Protein AF-A0A914PZ27-F1 (afdb_monomer_lite)

Structure (mmCIF, N/CA/C/O backbone):
data_AF-A0A914PZ27-F1
#
_entry.id   AF-A0A914PZ27-F1
#
loop_
_atom_site.group_PDB
_atom_site.id
_atom_site.type_symbol
_atom_site.label_atom_id
_atom_site.label_alt_id
_atom_site.label_comp_id
_atom_site.label_asym_id
_atom_site.label_entity_id
_atom_site.label_seq_id
_atom_site.pdbx_PDB_ins_code
_atom_site.Cartn_x
_atom_site.Cartn_y
_atom_site.Cartn_z
_atom_site.occupancy
_atom_site.B_iso_or_equiv
_atom_site.auth_seq_id
_atom_site.auth_comp_id
_atom_site.auth_asym_id
_atom_site.auth_atom_id
_atom_site.pdbx_PDB_model_num
ATOM 1 N N . MET A 1 1 ? -8.676 -19.168 5.636 1.00 45.59 1 MET A N 1
ATOM 2 C CA . MET A 1 1 ? -9.574 -18.968 4.469 1.00 45.59 1 MET A CA 1
ATOM 3 C C . MET A 1 1 ? -9.479 -17.538 3.913 1.00 45.59 1 MET A C 1
ATOM 5 O O . MET A 1 1 ? -9.999 -17.295 2.833 1.00 45.59 1 MET A O 1
ATOM 9 N N . GLU A 1 2 ? -8.769 -16.621 4.586 1.00 51.47 2 GLU A N 1
ATOM 10 C CA . GLU A 1 2 ? -8.581 -15.222 4.161 1.00 51.47 2 GLU A CA 1
ATOM 11 C C . GLU A 1 2 ? -7.477 -15.022 3.105 1.00 51.47 2 GLU A C 1
ATOM 13 O O . GLU A 1 2 ? -7.651 -14.192 2.216 1.00 51.47 2 GLU A O 1
ATOM 18 N N . ASP A 1 3 ? -6.426 -15.851 3.089 1.00 53.69 3 ASP A N 1
ATOM 19 C CA . ASP A 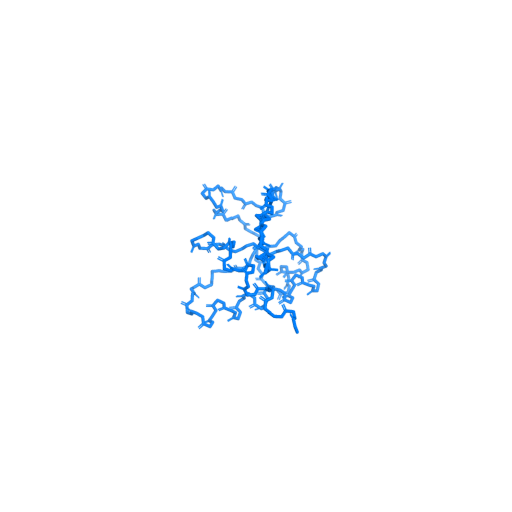1 3 ? -5.291 -15.705 2.150 1.00 53.69 3 ASP A CA 1
ATOM 20 C C . ASP A 1 3 ? -5.671 -15.762 0.665 1.00 53.69 3 ASP A C 1
ATOM 22 O O . ASP A 1 3 ? -5.062 -15.100 -0.178 1.00 53.69 3 ASP A O 1
ATOM 26 N N . LYS A 1 4 ? -6.707 -16.536 0.314 1.00 55.12 4 LYS A N 1
ATOM 27 C CA . LYS A 1 4 ? -7.147 -16.653 -1.085 1.00 55.12 4 LYS A CA 1
ATOM 28 C C . LYS A 1 4 ? -7.779 -15.367 -1.615 1.00 55.12 4 LYS A C 1
ATOM 30 O O . LYS A 1 4 ? -7.649 -15.103 -2.805 1.00 55.12 4 LYS A O 1
ATOM 35 N N . LYS A 1 5 ? -8.428 -14.564 -0.762 1.00 61.34 5 LYS A N 1
ATOM 36 C CA . LYS A 1 5 ? -9.054 -13.305 -1.196 1.00 61.34 5 LYS A CA 1
ATOM 37 C C . LYS A 1 5 ? -8.007 -12.253 -1.546 1.00 61.34 5 LYS A C 1
ATOM 39 O O . LYS A 1 5 ? -8.125 -11.623 -2.589 1.00 61.34 5 LYS A O 1
ATOM 44 N N . LEU A 1 6 ? -6.951 -12.137 -0.740 1.00 60.03 6 LEU A N 1
ATOM 45 C CA . LEU A 1 6 ? -5.862 -11.195 -1.004 1.00 60.03 6 LEU A CA 1
ATOM 46 C C . LEU A 1 6 ? -5.111 -11.548 -2.298 1.00 60.03 6 LEU A C 1
ATOM 48 O O . LEU A 1 6 ? -4.828 -10.678 -3.118 1.00 60.03 6 LEU A O 1
ATOM 52 N N . GLY A 1 7 ? -4.842 -12.840 -2.518 1.00 59.16 7 GLY A N 1
ATOM 53 C CA . GLY A 1 7 ? -4.182 -13.314 -3.736 1.00 59.16 7 GLY A CA 1
ATOM 54 C C . GLY A 1 7 ? -4.986 -13.066 -5.019 1.00 59.16 7 GLY A C 1
ATOM 55 O O . GLY A 1 7 ? -4.394 -12.800 -6.065 1.00 59.16 7 GLY A O 1
ATOM 56 N N . GLU A 1 8 ? -6.320 -13.130 -4.962 1.00 58.72 8 GLU A N 1
ATOM 57 C CA . GLU A 1 8 ? -7.175 -12.790 -6.108 1.00 58.72 8 GLU A CA 1
ATOM 58 C C . GLU A 1 8 ? -7.325 -11.276 -6.305 1.00 58.72 8 GLU A C 1
ATOM 60 O O . GLU A 1 8 ? -7.250 -10.819 -7.445 1.00 58.72 8 GLU A O 1
ATOM 65 N N . GLU A 1 9 ? -7.416 -10.489 -5.228 1.00 54.88 9 GLU A N 1
ATOM 66 C CA . GLU A 1 9 ? -7.431 -9.020 -5.307 1.00 54.88 9 GLU A CA 1
ATOM 67 C C . GLU A 1 9 ? -6.151 -8.459 -5.944 1.00 54.88 9 GLU A C 1
ATOM 69 O O . GLU A 1 9 ? -6.229 -7.536 -6.760 1.00 54.88 9 GLU A O 1
ATOM 74 N N . LEU A 1 10 ? -4.984 -9.044 -5.643 1.00 55.78 10 LEU A N 1
ATOM 75 C CA . LEU A 1 10 ? -3.711 -8.674 -6.269 1.00 55.78 10 LEU A CA 1
ATOM 76 C C . LEU A 1 10 ? -3.699 -8.991 -7.773 1.00 55.78 10 LEU A C 1
ATOM 78 O O . LEU A 1 10 ? -3.188 -8.198 -8.563 1.00 55.78 10 LEU A O 1
ATOM 82 N N . LYS A 1 11 ? -4.308 -10.103 -8.206 1.00 55.19 11 LYS A N 1
ATOM 83 C CA . LYS A 1 11 ? -4.374 -10.468 -9.633 1.00 55.19 11 LYS A CA 1
ATOM 84 C C . LYS A 1 11 ? -5.254 -9.528 -10.454 1.00 55.19 11 LYS A C 1
ATOM 86 O O . LYS A 1 11 ? -4.944 -9.296 -11.617 1.00 55.19 11 LYS A O 1
ATOM 91 N N . THR A 1 12 ? -6.334 -8.997 -9.881 1.00 46.69 12 THR A N 1
ATOM 92 C CA . THR A 1 12 ? -7.282 -8.140 -10.615 1.00 46.69 12 THR A CA 1
ATOM 93 C C . THR A 1 12 ? -6.922 -6.654 -10.605 1.00 46.69 12 THR A C 1
ATOM 95 O O . THR A 1 12 ? -7.400 -5.929 -11.472 1.00 46.69 12 THR A O 1
ATOM 98 N N . HIS A 1 13 ? -6.088 -6.187 -9.666 1.00 52.12 13 HIS A N 1
ATOM 99 C CA . HIS A 1 13 ? -5.779 -4.755 -9.502 1.00 52.12 13 HIS A CA 1
ATOM 100 C C . HIS A 1 13 ? -4.324 -4.365 -9.807 1.00 52.12 13 HIS A C 1
ATOM 102 O O . HIS A 1 13 ? -3.975 -3.192 -9.679 1.00 52.12 13 HIS A O 1
ATOM 108 N N . THR A 1 14 ? -3.469 -5.305 -10.223 1.00 50.62 14 THR A N 1
ATOM 109 C CA . THR A 1 14 ? -2.091 -4.979 -10.622 1.00 50.62 14 THR A CA 1
ATOM 110 C C . THR A 1 14 ? -2.089 -4.342 -12.010 1.00 50.62 14 THR A C 1
ATOM 112 O O . THR A 1 14 ? -2.155 -5.031 -13.027 1.00 50.62 14 THR A O 1
ATOM 115 N N . TYR A 1 15 ? -1.998 -3.013 -12.062 1.00 51.62 15 TYR A N 1
ATOM 116 C CA . TYR A 1 15 ? -1.684 -2.298 -13.296 1.00 51.62 15 TYR A CA 1
ATOM 117 C C . TYR A 1 15 ? -0.167 -2.159 -13.396 1.00 51.62 15 TYR A C 1
ATOM 119 O O . TYR A 1 15 ? 0.419 -1.329 -12.703 1.00 51.62 15 TYR A O 1
ATOM 127 N N . ALA A 1 16 ? 0.431 -2.994 -14.250 1.00 55.41 16 ALA A N 1
ATOM 128 C CA . ALA A 1 16 ? 1.840 -3.051 -14.655 1.00 55.41 16 ALA A CA 1
ATOM 129 C C . ALA A 1 16 ? 2.893 -3.092 -13.521 1.00 55.41 16 ALA A C 1
ATOM 131 O O . ALA A 1 16 ? 3.582 -4.097 -13.413 1.00 55.41 16 ALA A O 1
ATOM 132 N N . ASP A 1 17 ? 2.975 -2.081 -12.646 1.00 66.75 17 ASP A N 1
ATOM 133 C CA . ASP A 1 17 ? 4.042 -1.913 -11.647 1.00 66.75 17 ASP A CA 1
ATOM 134 C C . ASP A 1 17 ? 3.552 -1.463 -10.248 1.00 66.75 17 ASP A C 1
ATOM 136 O O . ASP A 1 17 ? 4.355 -1.370 -9.314 1.00 66.75 17 ASP A O 1
ATOM 140 N N . ASN A 1 18 ? 2.262 -1.138 -10.071 1.00 73.19 18 ASN A N 1
ATOM 141 C CA . ASN A 1 18 ? 1.738 -0.581 -8.816 1.00 73.19 18 ASN A CA 1
ATOM 142 C C . ASN A 1 18 ? 0.538 -1.373 -8.284 1.00 73.19 18 ASN A C 1
ATOM 144 O O . ASN A 1 18 ? -0.401 -1.666 -9.022 1.00 73.19 18 ASN A O 1
ATOM 148 N N . GLY A 1 19 ? 0.562 -1.678 -6.985 1.00 77.81 19 GLY A N 1
ATOM 149 C CA . GLY A 1 19 ? -0.554 -2.266 -6.249 1.00 77.81 19 GLY A CA 1
ATOM 150 C C . GLY A 1 19 ? -1.103 -1.276 -5.227 1.00 77.81 19 GLY A C 1
ATOM 151 O O . GLY A 1 19 ? -0.337 -0.565 -4.576 1.00 77.81 19 GLY A O 1
ATOM 152 N N . ALA A 1 20 ? -2.425 -1.231 -5.082 1.00 82.00 20 ALA A N 1
ATOM 153 C CA . ALA A 1 20 ? -3.094 -0.475 -4.032 1.00 82.00 20 ALA A CA 1
ATOM 154 C C . ALA A 1 20 ? -3.866 -1.434 -3.136 1.00 82.00 20 ALA A C 1
ATOM 156 O O . ALA A 1 20 ? -4.585 -2.304 -3.623 1.00 82.00 20 ALA A O 1
ATOM 157 N N . VAL A 1 21 ? -3.720 -1.255 -1.826 1.00 83.00 21 VAL A N 1
ATOM 158 C CA . VAL A 1 21 ? -4.387 -2.093 -0.837 1.00 83.00 21 VAL A CA 1
ATOM 159 C C . VAL A 1 21 ? -5.166 -1.209 0.119 1.00 83.00 21 VAL A C 1
ATOM 161 O O . VAL A 1 21 ? -4.645 -0.222 0.639 1.00 83.00 21 VAL A O 1
ATOM 164 N N . LYS A 1 22 ? -6.435 -1.555 0.332 1.00 85.38 22 LYS A N 1
ATOM 165 C CA . LYS A 1 22 ? -7.303 -0.874 1.289 1.00 85.38 22 LYS A CA 1
ATOM 166 C C . LYS A 1 22 ? -7.211 -1.566 2.648 1.00 85.38 22 LYS A C 1
ATOM 168 O O . LYS A 1 22 ? -7.238 -2.796 2.726 1.00 85.38 22 LYS A O 1
ATOM 173 N N . ALA A 1 23 ? -7.166 -0.761 3.698 1.00 88.69 23 ALA A N 1
ATOM 174 C CA . ALA A 1 23 ? -7.272 -1.188 5.084 1.00 88.69 23 ALA A CA 1
ATOM 175 C C . ALA A 1 23 ? -8.128 -0.183 5.863 1.00 88.69 23 ALA A C 1
ATOM 177 O O . ALA A 1 23 ? -8.191 0.995 5.498 1.00 88.69 23 ALA A O 1
ATOM 178 N N . GLU A 1 24 ? -8.8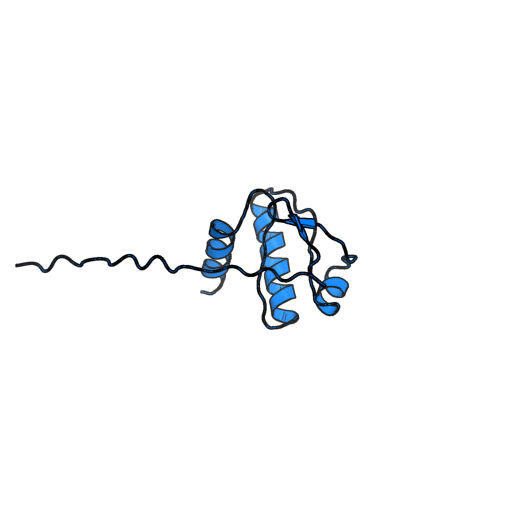02 -0.664 6.898 1.00 90.75 24 GLU A N 1
ATOM 179 C CA . GLU A 1 24 ? -9.649 0.119 7.796 1.00 90.75 24 GLU A CA 1
ATOM 180 C C . GLU A 1 24 ? -8.892 0.545 9.059 1.00 90.75 24 GLU A C 1
ATOM 182 O O . GLU A 1 24 ? -9.207 1.588 9.632 1.00 90.75 24 GLU A O 1
ATOM 187 N N . THR A 1 25 ? -7.854 -0.206 9.447 1.00 94.00 25 THR A N 1
ATOM 188 C CA . THR A 1 25 ? -6.962 0.122 10.570 1.00 94.00 25 THR A CA 1
ATOM 189 C C . THR A 1 25 ? -5.488 0.133 10.165 1.00 94.00 25 THR A C 1
ATOM 191 O O . THR A 1 25 ? -5.100 -0.401 9.121 1.00 94.00 25 THR A O 1
ATOM 194 N N . ASP A 1 26 ? -4.645 0.739 11.005 1.00 95.19 26 ASP A N 1
ATOM 195 C CA . ASP A 1 26 ? -3.193 0.758 10.800 1.00 95.19 26 ASP A CA 1
ATOM 196 C C . ASP A 1 26 ? -2.589 -0.652 10.909 1.00 95.19 26 ASP A C 1
ATOM 198 O O . ASP A 1 26 ? -1.705 -1.004 10.130 1.00 95.19 26 ASP A O 1
ATOM 202 N N . GLU A 1 27 ? -3.089 -1.486 11.824 1.00 94.81 27 GLU A N 1
ATOM 203 C CA . GLU A 1 27 ? -2.650 -2.876 11.994 1.00 94.81 27 GLU A CA 1
ATOM 204 C C . GLU A 1 27 ? -2.976 -3.714 10.756 1.00 94.81 27 GLU A C 1
ATOM 206 O O . GLU A 1 27 ? -2.126 -4.459 10.262 1.00 94.81 27 GLU A O 1
ATOM 211 N N . GLU A 1 28 ? -4.187 -3.557 10.215 1.00 92.94 28 GLU A N 1
ATOM 212 C CA . GLU A 1 28 ? -4.596 -4.225 8.983 1.00 92.94 28 GLU A CA 1
ATOM 213 C C . GLU A 1 28 ? -3.751 -3.744 7.798 1.00 92.94 28 GLU A C 1
ATOM 215 O O . GLU A 1 28 ? -3.322 -4.552 6.973 1.00 92.94 28 GLU A O 1
ATOM 220 N N . ALA A 1 29 ? -3.457 -2.442 7.729 1.00 93.31 29 ALA A N 1
ATOM 221 C CA . ALA A 1 29 ? -2.604 -1.876 6.691 1.00 93.31 29 ALA A CA 1
ATOM 222 C C . ALA A 1 29 ? -1.185 -2.456 6.746 1.00 93.31 29 ALA A C 1
ATOM 224 O O . ALA A 1 29 ? -0.635 -2.812 5.705 1.00 93.31 29 ALA A O 1
ATOM 225 N N . ILE A 1 30 ? -0.606 -2.580 7.944 1.00 94.50 30 ILE A N 1
ATOM 226 C CA . ILE A 1 30 ? 0.718 -3.178 8.150 1.00 94.50 30 ILE A CA 1
ATOM 227 C C . ILE A 1 30 ? 0.716 -4.643 7.719 1.00 94.50 30 ILE A C 1
ATOM 229 O O . ILE A 1 30 ? 1.563 -5.045 6.920 1.00 94.50 30 ILE A O 1
ATOM 233 N N . TYR A 1 31 ? -0.259 -5.421 8.191 1.00 94.44 31 TYR A N 1
ATOM 234 C CA . TYR A 1 31 ? -0.388 -6.831 7.838 1.00 94.44 31 TYR A CA 1
ATOM 235 C C . TYR A 1 31 ? -0.511 -7.027 6.321 1.00 94.44 31 TYR A C 1
ATOM 237 O O . TYR A 1 31 ? 0.256 -7.780 5.719 1.00 94.44 31 TYR A O 1
ATOM 245 N N . LYS A 1 32 ? -1.430 -6.299 5.679 1.00 92.19 32 LYS A N 1
ATOM 246 C CA . LYS A 1 32 ? -1.663 -6.399 4.235 1.00 92.19 32 LYS A CA 1
ATOM 247 C C . LYS A 1 32 ? -0.468 -5.922 3.411 1.00 92.19 32 LYS A C 1
ATOM 249 O O . LYS A 1 32 ? -0.165 -6.518 2.375 1.00 92.19 32 LYS A O 1
ATOM 254 N N . ALA A 1 33 ? 0.224 -4.872 3.851 1.00 90.88 33 ALA A N 1
ATOM 255 C CA . ALA A 1 33 ? 1.432 -4.392 3.191 1.00 90.88 33 ALA A CA 1
ATOM 256 C C . ALA A 1 33 ? 2.559 -5.434 3.260 1.00 90.88 33 ALA A C 1
ATOM 258 O O . ALA A 1 33 ? 3.172 -5.719 2.232 1.00 90.88 33 ALA A O 1
ATOM 259 N N . GLN A 1 34 ? 2.777 -6.057 4.423 1.00 91.56 34 GLN A N 1
ATOM 260 C CA . GLN A 1 34 ? 3.770 -7.122 4.573 1.00 91.56 34 GLN A CA 1
ATOM 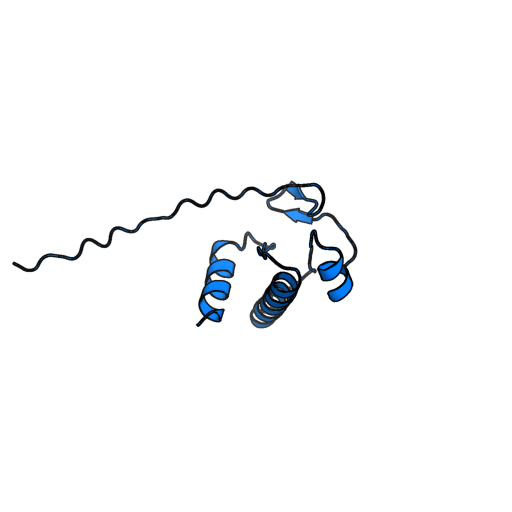261 C C . GLN A 1 34 ? 3.426 -8.340 3.707 1.00 91.56 34 GLN A C 1
ATOM 263 O O . GLN A 1 34 ? 4.265 -8.798 2.936 1.00 91.56 34 GLN A O 1
ATOM 268 N N . ALA A 1 35 ? 2.171 -8.795 3.738 1.00 90.25 35 ALA A N 1
ATOM 269 C CA . ALA A 1 35 ? 1.712 -9.896 2.893 1.00 90.25 35 ALA A CA 1
ATOM 270 C C . ALA A 1 35 ? 1.892 -9.596 1.391 1.00 90.25 35 ALA A C 1
ATOM 272 O O . ALA A 1 35 ? 2.229 -10.483 0.608 1.00 90.25 35 ALA A O 1
ATOM 273 N N . THR A 1 36 ? 1.715 -8.335 0.982 1.00 87.00 36 THR A N 1
ATOM 274 C CA . THR A 1 36 ? 1.947 -7.899 -0.404 1.00 87.00 36 THR A CA 1
ATOM 275 C C . THR A 1 36 ? 3.432 -7.929 -0.767 1.00 87.00 36 THR A C 1
ATOM 277 O O . THR A 1 36 ? 3.776 -8.409 -1.848 1.00 87.00 36 THR A O 1
ATOM 280 N N . ILE A 1 37 ? 4.316 -7.464 0.125 1.00 87.06 37 ILE A N 1
ATOM 281 C CA . ILE A 1 37 ? 5.774 -7.556 -0.063 1.00 87.06 37 ILE A CA 1
ATOM 282 C C . ILE A 1 37 ? 6.187 -9.016 -0.260 1.00 87.06 37 ILE A C 1
ATOM 284 O O . ILE A 1 37 ? 6.881 -9.330 -1.228 1.00 87.06 37 ILE A O 1
ATOM 288 N N . ASP A 1 38 ? 5.726 -9.904 0.619 1.00 87.69 38 ASP A N 1
ATOM 289 C CA . ASP A 1 38 ? 6.076 -11.325 0.586 1.00 87.69 38 ASP A CA 1
ATOM 290 C C . ASP A 1 38 ? 5.566 -11.988 -0.703 1.00 87.69 38 ASP A C 1
ATOM 292 O O . ASP A 1 38 ? 6.297 -12.733 -1.367 1.00 87.69 38 ASP A O 1
ATOM 296 N N . ALA A 1 39 ? 4.340 -11.657 -1.124 1.00 84.94 39 ALA A N 1
ATOM 297 C CA . ALA A 1 39 ? 3.776 -12.130 -2.382 1.00 84.94 39 ALA A CA 1
ATOM 298 C C . ALA A 1 39 ? 4.612 -11.667 -3.586 1.00 84.94 39 ALA A C 1
ATOM 300 O O . ALA A 1 39 ? 4.939 -12.484 -4.449 1.00 84.94 39 ALA A O 1
ATOM 301 N N . PHE A 1 40 ? 5.016 -10.395 -3.632 1.00 83.00 40 PHE A N 1
ATOM 302 C CA . PHE A 1 40 ? 5.808 -9.839 -4.736 1.00 83.00 40 PHE A CA 1
ATOM 303 C C . PHE A 1 40 ? 7.216 -10.443 -4.779 1.00 83.00 40 PHE A C 1
ATOM 305 O O . PHE A 1 40 ? 7.709 -10.787 -5.858 1.00 83.00 40 PHE A O 1
ATOM 312 N N . ALA A 1 41 ? 7.835 -10.651 -3.614 1.00 81.94 41 ALA A N 1
ATOM 313 C CA . ALA A 1 41 ? 9.115 -11.338 -3.498 1.00 81.94 41 ALA A CA 1
ATOM 314 C C . ALA A 1 41 ? 9.032 -12.781 -4.026 1.00 81.94 41 ALA A C 1
ATOM 316 O O . ALA A 1 41 ? 9.919 -13.222 -4.761 1.00 81.94 41 ALA A O 1
ATOM 317 N N . SER A 1 42 ? 7.940 -13.497 -3.728 1.00 83.62 42 SER A N 1
ATOM 318 C CA . SER A 1 42 ? 7.743 -14.885 -4.173 1.00 83.62 42 SER A CA 1
ATOM 319 C C . SER A 1 42 ? 7.688 -15.037 -5.700 1.00 83.62 42 SER A C 1
ATOM 321 O O . SER A 1 42 ? 8.146 -16.044 -6.241 1.00 83.62 42 SER A O 1
ATOM 323 N N . VAL A 1 43 ? 7.199 -14.014 -6.410 1.00 81.75 43 VA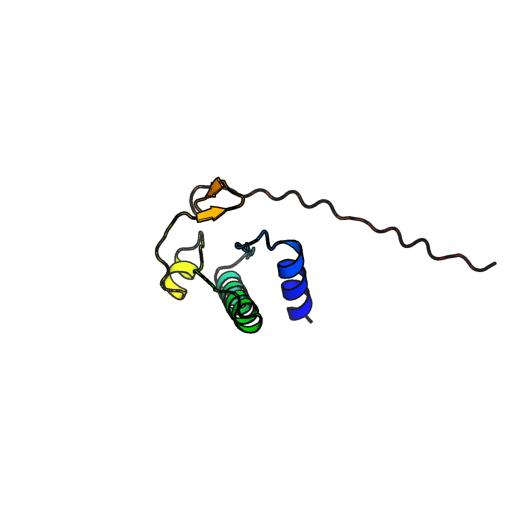L A N 1
ATOM 324 C CA . VAL A 1 43 ? 7.120 -13.989 -7.880 1.00 81.75 43 VAL A CA 1
ATOM 325 C C . VAL A 1 43 ? 8.294 -13.252 -8.534 1.00 81.75 43 VAL A C 1
ATOM 327 O O . VAL A 1 43 ? 8.255 -12.968 -9.729 1.00 81.75 43 VAL A O 1
ATOM 330 N N . LYS A 1 44 ? 9.360 -12.963 -7.770 1.00 77.44 44 LYS A N 1
ATOM 331 C CA . LYS A 1 44 ? 10.565 -12.241 -8.222 1.00 77.44 44 LYS A CA 1
ATOM 332 C C . LYS A 1 44 ? 10.264 -10.868 -8.838 1.00 77.44 44 LYS A C 1
ATOM 334 O O . LYS A 1 44 ? 11.028 -10.382 -9.674 1.00 77.44 44 LYS A O 1
ATOM 339 N N . MET A 1 45 ? 9.167 -10.231 -8.430 1.00 74.81 45 MET A N 1
ATOM 340 C CA . MET A 1 45 ? 8.893 -8.848 -8.806 1.00 74.81 45 MET A CA 1
ATOM 341 C C . MET A 1 45 ? 9.796 -7.910 -8.006 1.00 74.81 45 MET A C 1
ATOM 343 O O . MET A 1 45 ? 10.024 -8.104 -6.813 1.00 74.81 45 MET A O 1
ATOM 347 N N . ASN A 1 46 ? 10.313 -6.872 -8.664 1.00 70.44 46 ASN A N 1
ATOM 348 C CA . ASN A 1 46 ? 11.140 -5.870 -8.002 1.00 70.44 46 ASN A CA 1
ATOM 349 C C . ASN A 1 46 ? 10.253 -4.903 -7.204 1.00 70.44 46 ASN A C 1
ATOM 351 O O . ASN A 1 46 ? 9.665 -3.975 -7.764 1.00 70.44 46 ASN A O 1
ATOM 355 N N . PHE A 1 47 ? 10.148 -5.132 -5.897 1.00 77.75 47 PHE A N 1
ATOM 356 C CA . PHE A 1 47 ? 9.390 -4.275 -4.998 1.00 77.75 47 PHE A CA 1
ATOM 357 C C . PHE A 1 47 ? 10.147 -2.967 -4.724 1.00 77.75 47 PHE A C 1
ATOM 359 O O . PHE A 1 47 ? 11.214 -2.972 -4.116 1.00 77.75 47 PHE A O 1
ATOM 366 N N . ARG A 1 48 ? 9.592 -1.832 -5.168 1.00 76.81 48 ARG A N 1
ATOM 367 C CA . ARG A 1 48 ? 10.258 -0.519 -5.060 1.00 76.81 48 ARG A CA 1
ATOM 368 C C . ARG A 1 48 ? 9.994 0.222 -3.748 1.00 76.81 48 ARG A C 1
ATOM 370 O O . ARG A 1 48 ? 10.753 1.127 -3.420 1.00 76.81 48 ARG A O 1
ATOM 377 N N . GLY A 1 49 ? 8.942 -0.131 -3.013 1.00 80.44 49 GLY A N 1
ATOM 378 C CA . GLY A 1 49 ? 8.610 0.512 -1.741 1.00 80.44 49 GLY A CA 1
ATOM 379 C C . GLY A 1 49 ? 7.111 0.611 -1.472 1.00 80.44 49 GLY A C 1
ATOM 380 O O . GLY A 1 49 ? 6.283 0.326 -2.335 1.00 80.44 49 GLY A O 1
ATOM 381 N N . ILE A 1 50 ? 6.780 1.034 -0.250 1.00 86.06 50 ILE A N 1
ATOM 382 C CA . ILE A 1 50 ? 5.406 1.255 0.217 1.00 86.06 50 ILE A CA 1
ATOM 383 C C . ILE A 1 50 ? 5.084 2.749 0.206 1.00 86.06 50 ILE A C 1
ATOM 385 O O . ILE A 1 50 ? 5.911 3.583 0.574 1.00 86.06 50 ILE A O 1
ATOM 389 N N . MET A 1 51 ? 3.834 3.069 -0.124 1.00 87.44 51 MET A N 1
ATOM 390 C CA . MET A 1 51 ? 3.223 4.373 0.108 1.00 87.44 51 MET A CA 1
ATOM 391 C C . MET A 1 51 ? 2.003 4.233 1.014 1.00 87.44 51 MET A C 1
ATOM 393 O O . MET A 1 51 ? 1.201 3.322 0.836 1.00 87.44 51 MET A O 1
ATOM 397 N N . SER A 1 52 ? 1.845 5.136 1.984 1.00 87.94 52 SER A N 1
ATOM 398 C CA . SER A 1 52 ? 0.678 5.133 2.871 1.00 87.94 52 SER A CA 1
ATOM 399 C C . SER A 1 52 ? 0.312 6.535 3.341 1.00 87.94 52 SER A C 1
ATOM 401 O O . SER A 1 52 ? 1.183 7.370 3.606 1.00 87.94 52 SER A O 1
ATOM 403 N N . LYS A 1 53 ? -0.994 6.775 3.491 1.00 88.12 53 LYS A N 1
ATOM 404 C CA . LYS A 1 53 ? -1.549 7.972 4.133 1.00 88.12 53 LYS A CA 1
ATOM 405 C C . LYS A 1 53 ? -1.220 8.020 5.628 1.00 88.12 53 LYS A C 1
ATOM 407 O O . LYS A 1 53 ? -0.981 9.106 6.151 1.00 88.12 53 LYS A O 1
ATOM 412 N N . SER A 1 54 ? -1.171 6.866 6.294 1.00 89.69 54 SER A N 1
ATOM 413 C CA . SER A 1 54 ? -0.978 6.765 7.743 1.00 89.69 54 SER A CA 1
ATOM 414 C C . SER A 1 54 ? 0.480 6.968 8.152 1.00 89.69 54 SER A C 1
ATOM 416 O O . SER A 1 54 ? 1.389 6.323 7.626 1.00 89.69 54 SER A O 1
ATOM 418 N N . ASP A 1 55 ? 0.703 7.852 9.123 1.00 90.94 55 ASP A N 1
ATOM 419 C CA . ASP A 1 55 ? 2.017 8.096 9.717 1.00 90.94 55 ASP A CA 1
ATOM 420 C C . ASP A 1 55 ? 2.540 6.863 10.461 1.00 90.94 55 ASP A C 1
ATOM 422 O O . ASP A 1 55 ? 3.735 6.578 10.394 1.00 90.94 55 ASP A O 1
ATOM 426 N N . THR A 1 56 ? 1.659 6.117 11.133 1.00 92.75 56 THR A N 1
ATOM 427 C CA . THR A 1 56 ? 1.996 4.886 11.862 1.00 92.75 56 THR A CA 1
ATOM 428 C C . THR A 1 56 ? 2.565 3.840 10.915 1.00 92.75 56 THR A C 1
ATOM 430 O O . THR A 1 56 ? 3.661 3.326 11.137 1.00 92.75 56 THR A O 1
ATOM 433 N N . VAL A 1 57 ? 1.862 3.586 9.806 1.00 91.38 57 VAL A N 1
ATOM 434 C CA . VAL A 1 57 ? 2.282 2.618 8.785 1.00 91.38 57 VAL A CA 1
ATOM 435 C C . VAL A 1 57 ? 3.619 3.040 8.175 1.00 91.38 57 VAL A C 1
ATOM 437 O O . VAL A 1 57 ? 4.528 2.223 8.037 1.00 91.38 57 VAL A O 1
ATOM 440 N N . ARG A 1 58 ? 3.791 4.330 7.858 1.00 91.00 58 ARG A N 1
ATOM 441 C CA . ARG A 1 58 ? 5.055 4.820 7.294 1.00 91.00 58 ARG A CA 1
ATOM 442 C C . ARG A 1 58 ? 6.229 4.688 8.260 1.00 91.00 58 ARG A C 1
ATOM 444 O O . ARG A 1 58 ? 7.303 4.263 7.844 1.00 91.00 58 ARG A O 1
ATOM 451 N N . LYS A 1 59 ? 6.024 4.999 9.544 1.00 92.19 59 LYS A N 1
ATOM 452 C CA . LYS A 1 59 ? 7.035 4.804 10.595 1.00 92.19 59 LYS A CA 1
ATOM 453 C C . LYS A 1 59 ? 7.398 3.330 10.755 1.00 92.19 59 LYS A C 1
ATOM 455 O O . LYS A 1 59 ? 8.581 3.024 10.876 1.00 92.19 59 LYS A O 1
ATOM 460 N N . HIS A 1 60 ? 6.411 2.433 10.704 1.00 92.81 60 HIS A N 1
ATOM 461 C CA . HIS A 1 60 ? 6.629 0.989 10.801 1.00 92.81 60 HIS A CA 1
ATOM 462 C C . HIS A 1 60 ? 7.571 0.481 9.699 1.00 92.81 60 HIS A C 1
ATOM 464 O O . HIS A 1 60 ? 8.565 -0.180 9.990 1.00 92.81 60 HIS A O 1
ATOM 470 N N . PHE A 1 61 ? 7.318 0.868 8.445 1.00 90.19 61 PHE A N 1
ATOM 471 C CA . PHE A 1 61 ? 8.145 0.467 7.300 1.00 90.19 61 PHE A CA 1
ATOM 472 C C . PHE A 1 61 ? 9.346 1.384 7.031 1.00 90.19 61 PHE A C 1
ATOM 474 O O . PHE A 1 61 ? 10.078 1.153 6.072 1.00 90.19 61 PHE A O 1
ATOM 481 N N . LYS A 1 62 ? 9.564 2.418 7.857 1.00 90.25 62 LYS A N 1
ATOM 482 C CA . LYS A 1 62 ? 10.614 3.438 7.676 1.00 90.25 62 LYS A CA 1
ATOM 483 C C . LYS A 1 62 ? 10.599 4.058 6.271 1.00 90.25 62 LYS A C 1
ATOM 485 O O . LYS A 1 62 ? 11.647 4.259 5.660 1.00 90.25 62 LYS A O 1
ATOM 490 N N . VAL A 1 63 ? 9.404 4.328 5.749 1.00 85.50 63 VAL A N 1
ATOM 491 C CA . VAL A 1 63 ? 9.225 4.916 4.417 1.00 85.50 63 VAL A CA 1
ATOM 492 C C . VAL A 1 63 ? 8.998 6.416 4.517 1.00 85.50 63 VAL A C 1
ATOM 494 O O . VAL A 1 63 ? 8.100 6.891 5.219 1.00 85.50 63 VAL A O 1
ATOM 497 N N . GLU A 1 64 ? 9.803 7.166 3.773 1.00 79.38 64 GLU A N 1
ATOM 498 C CA . GLU A 1 64 ? 9.625 8.605 3.672 1.00 79.38 64 GLU A CA 1
ATOM 499 C C . GLU A 1 64 ? 8.414 8.941 2.799 1.00 79.38 64 GLU A C 1
ATOM 501 O O . GLU A 1 64 ? 8.130 8.260 1.803 1.00 79.38 64 GLU A O 1
ATOM 506 N N . PRO A 1 65 ? 7.677 10.008 3.133 1.00 73.69 65 PRO A N 1
ATOM 507 C CA . PRO A 1 65 ? 6.575 10.429 2.301 1.00 73.69 65 PRO A CA 1
ATOM 508 C C . PRO A 1 65 ? 7.057 10.860 0.917 1.00 73.69 65 PRO A C 1
ATOM 510 O O . PRO A 1 65 ? 7.907 11.737 0.783 1.00 73.69 65 PRO A O 1
ATOM 513 N N . SER A 1 66 ? 6.468 10.291 -0.124 1.00 79.44 66 SER A N 1
ATOM 514 C CA . SER A 1 66 ? 6.804 10.624 -1.505 1.00 79.44 66 SER A CA 1
ATOM 515 C C . SER A 1 66 ? 5.571 10.536 -2.404 1.00 79.44 66 SER A C 1
ATOM 517 O O . SER A 1 66 ? 4.490 10.138 -1.968 1.00 79.44 66 SER A O 1
ATOM 519 N N . THR A 1 67 ? 5.725 10.972 -3.654 1.00 82.25 67 THR A N 1
ATOM 520 C CA . THR A 1 67 ? 4.704 10.849 -4.704 1.00 82.25 67 THR A CA 1
ATOM 521 C C . THR A 1 67 ? 5.117 9.780 -5.700 1.00 82.25 67 THR A C 1
ATOM 523 O O . THR A 1 67 ? 6.306 9.672 -6.002 1.00 82.25 67 THR A O 1
ATOM 526 N N . MET A 1 68 ? 4.163 9.040 -6.251 1.00 80.69 68 MET A N 1
ATOM 527 C CA . MET A 1 68 ? 4.416 8.034 -7.286 1.00 80.69 68 MET A CA 1
ATOM 528 C C . MET A 1 68 ? 3.638 8.354 -8.557 1.00 80.69 68 MET A C 1
ATOM 530 O O . MET A 1 68 ? 2.623 9.041 -8.505 1.00 80.69 68 MET A O 1
ATOM 534 N N . SER A 1 69 ? 4.099 7.850 -9.701 1.00 79.12 69 SER A N 1
ATOM 535 C CA . SER A 1 69 ? 3.239 7.767 -10.882 1.00 79.12 69 SER A CA 1
ATOM 536 C C . SER A 1 69 ? 2.326 6.561 -10.698 1.00 79.12 69 SER A C 1
ATOM 538 O O . SER A 1 69 ? 2.813 5.435 -10.676 1.00 79.12 69 SER A O 1
ATOM 540 N N . MET A 1 70 ? 1.032 6.795 -10.507 1.00 76.44 70 MET A N 1
ATOM 541 C CA . MET A 1 70 ? 0.007 5.762 -10.416 1.00 76.44 70 MET A CA 1
ATOM 542 C C . MET A 1 70 ? -0.951 5.949 -11.591 1.00 76.44 70 MET A C 1
ATOM 544 O O . MET A 1 70 ? -1.522 7.024 -11.761 1.00 76.44 70 MET A O 1
ATOM 548 N N . LEU A 1 71 ? -1.091 4.923 -12.439 1.00 76.38 71 LEU A N 1
ATOM 549 C CA . LEU A 1 71 ? -1.890 4.986 -13.677 1.00 76.38 71 LEU A CA 1
ATOM 550 C C . LEU A 1 71 ? -1.471 6.133 -14.625 1.00 76.38 71 LEU A C 1
ATOM 552 O O . LEU A 1 71 ? -2.302 6.724 -15.309 1.00 76.38 71 LEU A O 1
ATOM 556 N N . GLY A 1 72 ? -0.176 6.471 -14.649 1.00 76.62 72 GLY A N 1
ATOM 557 C CA . GLY A 1 72 ? 0.362 7.573 -15.458 1.00 76.62 72 GLY A CA 1
ATOM 558 C C . GLY A 1 72 ? 0.123 8.970 -14.875 1.00 76.62 72 GLY A C 1
ATOM 559 O O . GLY A 1 72 ? 0.507 9.960 -15.494 1.00 76.62 72 GLY A O 1
ATOM 560 N N . ILE A 1 73 ? -0.477 9.065 -13.686 1.00 81.38 73 ILE A N 1
ATOM 561 C CA . ILE A 1 73 ? -0.769 10.321 -12.996 1.00 81.38 73 ILE A CA 1
ATOM 562 C C . ILE A 1 73 ? 0.122 10.424 -11.762 1.00 81.38 73 ILE A C 1
ATOM 564 O O . ILE A 1 73 ? 0.288 9.465 -11.010 1.00 81.38 73 ILE A O 1
ATOM 568 N N . LYS A 1 74 ? 0.697 11.606 -11.524 1.00 86.50 74 LYS A N 1
ATOM 569 C CA . LYS A 1 74 ? 1.409 11.874 -10.273 1.00 86.50 74 LYS A CA 1
ATOM 570 C C . LYS A 1 74 ? 0.405 11.851 -9.119 1.00 86.50 74 LYS A C 1
ATOM 572 O O . LYS A 1 74 ? -0.489 12.686 -9.079 1.00 86.50 74 LYS A O 1
ATOM 577 N N . TRP A 1 75 ? 0.588 10.912 -8.201 1.00 85.00 75 TRP A N 1
ATOM 578 C CA . TRP A 1 75 ? -0.305 10.655 -7.082 1.00 85.00 75 TRP A CA 1
ATOM 579 C C . TRP A 1 75 ? 0.428 10.773 -5.745 1.00 85.00 75 TRP A C 1
ATOM 581 O O . TRP A 1 75 ? 1.550 10.280 -5.573 1.00 85.00 75 TRP A O 1
ATOM 591 N N . ASN A 1 76 ? -0.220 11.437 -4.793 1.00 87.00 76 ASN A N 1
ATOM 592 C CA . ASN A 1 76 ? 0.211 11.595 -3.416 1.00 87.00 76 ASN A CA 1
ATOM 593 C C . ASN A 1 76 ? -0.835 10.983 -2.466 1.00 87.00 76 ASN A C 1
ATOM 595 O O . ASN A 1 76 ? -1.915 11.556 -2.306 1.00 87.00 76 ASN A O 1
ATOM 599 N N . PRO A 1 77 ? -0.505 9.902 -1.737 1.00 83.06 77 PRO A N 1
ATOM 600 C CA . PRO A 1 77 ? -1.451 9.201 -0.862 1.00 83.06 77 PRO A CA 1
ATOM 601 C C . PRO A 1 77 ? -2.026 10.057 0.278 1.00 83.06 77 PRO A C 1
ATOM 603 O O . PRO A 1 77 ? -2.979 9.639 0.933 1.00 83.06 77 PRO A O 1
ATOM 606 N N . ARG A 1 78 ? -1.434 11.221 0.582 1.00 83.12 78 ARG A N 1
ATOM 607 C CA . ARG A 1 78 ? -1.910 12.102 1.659 1.00 83.12 78 ARG A CA 1
ATOM 608 C C . ARG A 1 78 ? -2.920 13.138 1.206 1.00 83.12 78 ARG A C 1
ATOM 610 O O . ARG A 1 78 ? -3.800 13.484 1.989 1.00 83.12 78 ARG A O 1
ATOM 617 N N . THR A 1 79 ? -2.747 13.665 0.002 1.00 85.56 79 THR A N 1
ATOM 618 C CA . THR A 1 79 ? -3.557 14.778 -0.506 1.00 85.56 79 THR A CA 1
ATOM 619 C C . THR A 1 79 ? -4.573 14.320 -1.530 1.00 85.56 79 THR A C 1
ATOM 621 O O . THR A 1 79 ? -5.633 14.928 -1.644 1.00 85.56 79 THR A O 1
ATOM 624 N N . ASP A 1 80 ? -4.270 13.240 -2.243 1.00 85.50 80 ASP A 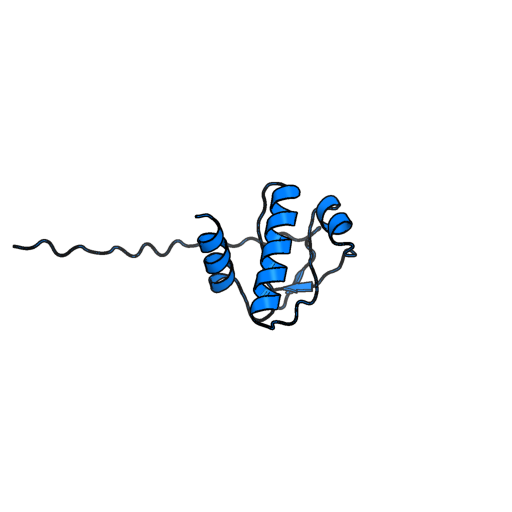N 1
ATOM 625 C CA . ASP A 1 80 ? -5.036 12.832 -3.402 1.00 85.50 80 ASP A CA 1
ATOM 626 C C . ASP A 1 80 ? -5.957 11.672 -3.033 1.00 85.50 80 ASP A C 1
ATOM 628 O O . ASP A 1 80 ? -5.623 10.793 -2.234 1.00 85.50 80 ASP A O 1
ATOM 632 N N . ILE A 1 81 ? -7.136 11.659 -3.648 1.00 81.25 81 ILE A N 1
ATOM 633 C CA . ILE A 1 81 ? -8.145 10.626 -3.438 1.00 81.25 81 ILE A CA 1
ATOM 634 C C . ILE A 1 81 ? -8.202 9.767 -4.693 1.00 81.25 81 ILE A C 1
ATOM 636 O O . ILE A 1 81 ? -8.462 10.265 -5.786 1.00 81.25 81 ILE A O 1
ATOM 640 N N . LEU A 1 82 ? -7.986 8.464 -4.526 1.00 77.19 82 LEU A N 1
ATOM 641 C CA . LEU A 1 82 ? -8.237 7.484 -5.572 1.00 77.19 82 LEU A CA 1
ATOM 642 C C . LEU A 1 82 ? -9.652 6.927 -5.395 1.00 77.19 82 LEU A C 1
ATOM 644 O O . LEU A 1 82 ? -9.935 6.264 -4.398 1.00 77.19 82 LEU A O 1
ATOM 648 N N . SER A 1 83 ? -10.533 7.194 -6.358 1.00 77.19 83 SER A N 1
ATOM 649 C CA . SER A 1 83 ? -11.882 6.624 -6.391 1.00 77.19 83 SER A CA 1
ATOM 650 C C . SER A 1 83 ? -11.951 5.542 -7.463 1.00 77.19 83 SER A C 1
ATOM 652 O O . SER A 1 83 ? -11.792 5.828 -8.649 1.00 77.19 83 SER A O 1
ATOM 654 N N . ILE A 1 84 ? -12.148 4.292 -7.041 1.00 70.62 84 ILE A N 1
ATOM 655 C CA . ILE A 1 84 ? -12.281 3.134 -7.931 1.00 70.62 84 ILE A CA 1
ATOM 656 C C . ILE A 1 84 ? -13.742 2.691 -7.894 1.00 70.62 84 ILE A C 1
ATOM 658 O O . ILE A 1 84 ? -14.216 2.176 -6.882 1.00 70.62 84 ILE A O 1
ATOM 662 N N . ASN A 1 85 ? -14.456 2.878 -9.004 1.00 75.50 85 ASN A N 1
ATOM 663 C CA . ASN A 1 85 ? -15.812 2.361 -9.160 1.00 75.50 85 ASN A CA 1
ATOM 664 C C . ASN A 1 85 ? -15.743 0.888 -9.565 1.00 75.50 85 ASN A C 1
ATOM 666 O O . ASN A 1 85 ? -15.378 0.561 -10.694 1.00 75.50 85 ASN A O 1
ATOM 670 N N . LEU A 1 86 ? -16.096 -0.003 -8.642 1.00 61.72 86 LEU A N 1
ATOM 671 C CA . LEU A 1 86 ? -16.183 -1.430 -8.927 1.00 61.72 86 LEU A CA 1
ATOM 672 C C . LEU A 1 86 ? -17.564 -1.749 -9.500 1.00 61.72 86 LEU A C 1
ATOM 674 O O . LEU A 1 86 ? -18.582 -1.527 -8.849 1.00 61.72 86 LEU A O 1
ATOM 678 N N . THR A 1 87 ? -17.599 -2.304 -10.710 1.00 69.38 87 THR A N 1
ATOM 679 C CA . THR A 1 87 ? -18.818 -2.907 -11.262 1.00 69.38 87 THR A CA 1
ATOM 680 C C . THR A 1 87 ? -18.738 -4.410 -11.044 1.00 69.38 87 THR A C 1
ATOM 682 O O . THR A 1 87 ? -17.853 -5.069 -11.588 1.00 69.38 87 THR A O 1
ATOM 685 N N . ALA A 1 88 ? -19.641 -4.967 -10.237 1.00 63.28 88 ALA A N 1
ATOM 686 C CA . ALA A 1 88 ? -19.713 -6.410 -10.061 1.00 63.28 88 ALA A CA 1
ATOM 687 C C . ALA A 1 88 ? -20.193 -7.059 -11.368 1.00 63.28 88 ALA A C 1
ATOM 689 O O . ALA A 1 88 ? -21.328 -6.848 -11.796 1.00 63.28 88 ALA A O 1
ATOM 690 N N . ALA A 1 89 ? -19.344 -7.872 -11.998 1.00 58.84 89 ALA A N 1
ATOM 691 C CA . ALA A 1 89 ? -19.775 -8.754 -13.073 1.00 58.84 89 ALA A CA 1
ATOM 692 C C . ALA A 1 89 ? -20.614 -9.887 -12.461 1.00 58.84 89 ALA A C 1
ATOM 694 O O . ALA A 1 89 ? -20.087 -10.907 -12.016 1.00 58.84 89 ALA A O 1
ATOM 695 N N . VAL A 1 90 ? -21.933 -9.698 -12.387 1.00 57.00 90 VAL A N 1
ATOM 696 C CA . VAL A 1 90 ? -22.856 -10.765 -11.986 1.00 57.00 90 VAL A CA 1
ATOM 697 C C . VAL A 1 90 ? -22.950 -11.761 -13.141 1.00 57.00 90 VAL A C 1
ATOM 699 O O . VAL A 1 90 ? -23.768 -11.618 -14.046 1.00 57.00 90 VAL A O 1
ATOM 702 N N . ASN A 1 91 ? -22.104 -12.790 -13.119 1.00 54.12 91 ASN A N 1
ATOM 703 C CA . ASN A 1 91 ? -22.283 -13.952 -13.982 1.00 54.12 91 ASN A CA 1
ATOM 704 C C . ASN A 1 91 ? -23.504 -14.743 -13.489 1.00 54.12 91 ASN A C 1
ATOM 706 O O . ASN A 1 91 ? -23.420 -15.540 -12.554 1.00 54.12 91 ASN A O 1
ATOM 710 N N . LEU A 1 92 ? -24.658 -14.513 -14.121 1.00 50.84 92 LEU A N 1
ATOM 711 C CA . LEU A 1 92 ? -25.847 -15.354 -13.993 1.00 50.84 92 LEU A CA 1
ATOM 712 C C . LEU A 1 92 ? -25.533 -16.750 -14.551 1.00 50.84 92 LEU A C 1
ATOM 714 O O . LEU A 1 92 ? -25.721 -17.020 -15.737 1.00 50.84 92 LEU A O 1
ATOM 718 N N . ILE A 1 93 ? -25.067 -17.658 -13.693 1.00 51.38 93 ILE A N 1
ATOM 719 C CA . ILE A 1 93 ? -25.012 -19.088 -14.010 1.00 51.38 93 ILE A CA 1
ATOM 720 C C . ILE A 1 93 ? -26.463 -19.578 -14.106 1.00 51.38 93 ILE A C 1
ATOM 722 O O . ILE A 1 93 ? -27.085 -19.937 -13.105 1.00 51.38 93 ILE A O 1
ATOM 726 N N . ARG A 1 94 ? -27.030 -19.580 -15.319 1.00 50.12 94 ARG A N 1
ATOM 727 C CA . ARG A 1 94 ? -28.278 -20.294 -15.610 1.00 50.12 94 ARG A CA 1
ATOM 728 C C . ARG A 1 94 ? -28.019 -21.785 -15.395 1.00 50.12 94 ARG A C 1
ATOM 730 O O . ARG A 1 94 ? -27.372 -22.430 -16.215 1.00 50.12 94 ARG A O 1
ATOM 737 N N . ARG A 1 95 ? -28.504 -22.339 -14.280 1.00 51.38 95 ARG A N 1
ATOM 738 C CA . ARG A 1 95 ? -28.575 -23.794 -14.097 1.00 51.38 95 ARG A CA 1
ATOM 739 C C . ARG A 1 95 ? -29.531 -24.357 -15.157 1.00 51.38 95 ARG A C 1
ATOM 741 O O . ARG A 1 95 ? -30.649 -23.851 -15.248 1.00 51.38 95 ARG A O 1
ATOM 748 N N . PRO A 1 96 ? -29.150 -25.378 -15.941 1.00 54.03 96 PRO A N 1
ATOM 749 C CA . PRO A 1 96 ? -30.108 -26.059 -16.795 1.00 54.03 96 PRO A CA 1
ATOM 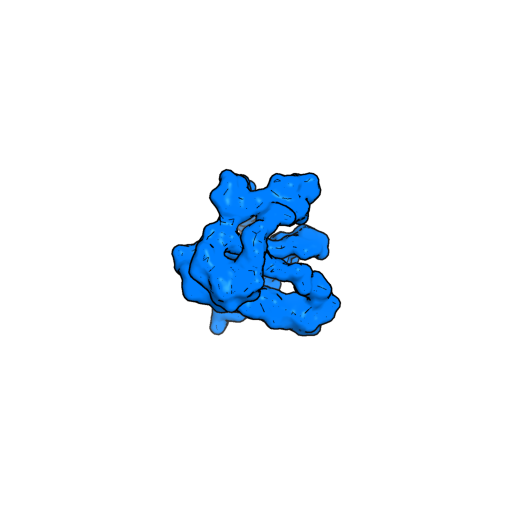750 C C . PRO A 1 96 ? -31.078 -26.834 -15.899 1.00 54.03 96 PRO A C 1
ATOM 752 O O . PRO A 1 96 ? -30.682 -27.732 -15.153 1.00 54.03 96 PRO A O 1
ATOM 755 N N . THR A 1 97 ? -32.352 -26.462 -15.948 1.00 57.44 97 THR A N 1
ATOM 756 C CA . THR A 1 97 ? -33.449 -27.291 -15.453 1.00 57.44 97 THR A CA 1
ATOM 757 C C . THR A 1 97 ? -33.487 -28.555 -16.306 1.00 57.44 97 THR A C 1
ATOM 759 O O . THR A 1 97 ? -33.760 -28.479 -17.504 1.00 57.44 97 THR A O 1
ATOM 762 N N . LYS A 1 98 ? -33.156 -29.705 -15.713 1.00 56.69 98 LYS A N 1
ATOM 763 C CA . LYS A 1 98 ? -33.392 -31.007 -16.343 1.00 56.69 98 LYS A CA 1
ATOM 764 C C . LYS A 1 98 ? -34.905 -31.217 -16.455 1.00 56.69 98 LYS A C 1
ATOM 766 O O . LYS A 1 98 ? -35.590 -31.140 -15.436 1.00 56.69 98 LYS A O 1
ATOM 771 N N . SER A 1 99 ? -35.379 -31.424 -17.683 1.00 62.62 99 SER A N 1
ATOM 772 C CA . SER A 1 99 ? -36.669 -32.057 -17.979 1.00 62.62 99 SER A CA 1
ATOM 773 C C . SER A 1 99 ? -36.513 -33.570 -18.000 1.00 62.62 99 SER A C 1
ATOM 775 O O . SER A 1 99 ? -35.365 -34.036 -18.191 1.00 62.62 99 SER A O 1
#

Secondary structure (DSSP, 8-state):
--HHHHHHHHHHH-BTTB-----SSHHHHHHHHHHHHHHHHHTT--------S-HHHHHHHTPPP--EEETTEEE-TTT--------------------

Foldseek 3Di:
DVLVVLVVQCVVADDPQDDDDDDPDLVRVLVSVVSVVVVCVVVVHDDPDDAALDPSNCVVRVHDFDWDQDPNDTDGRNPDDDDDDDDDPPPPPPDDDDD

pLDDT: mean 75.67, std 14.7, range [45.59, 95.19]

Radius of gyration: 17.0 Å; chains: 1; bounding box: 48×47×30 Å

Organism: NCBI:txid227884

Sequence (99 aa):
MEDKKLGEELKTHTYADNGAVKAETDEEAIYKAQATIDAFASVKMNFRGIMSKSDTVRKHFKVEPSTMSMLGIKWNPRTDILSINLTAAVNLIRRPTKS